Protein AF-A0A842W454-F1 (afdb_monomer_lite)

pLDDT: mean 75.98, std 16.78, range [35.19, 95.88]

Structure (mmCIF, N/CA/C/O backbone):
data_AF-A0A842W454-F1
#
_entry.id   AF-A0A842W454-F1
#
loop_
_atom_site.group_PDB
_atom_site.id
_atom_site.type_symbol
_atom_site.label_atom_id
_atom_site.label_alt_id
_atom_site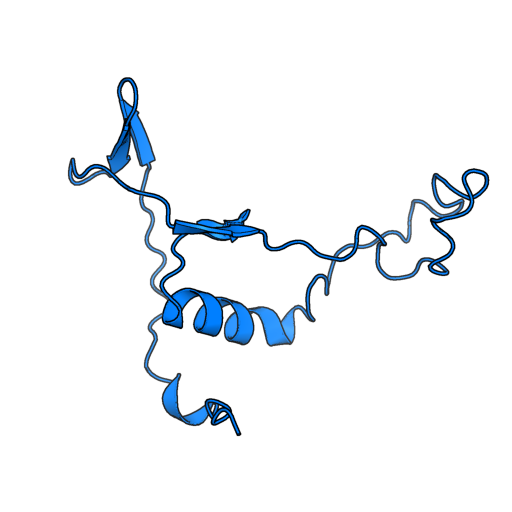.label_comp_id
_atom_site.label_asym_id
_atom_site.label_entity_id
_atom_site.label_seq_id
_atom_site.pdbx_PDB_ins_code
_atom_site.Cartn_x
_atom_site.Cartn_y
_atom_site.Cartn_z
_atom_site.occupancy
_atom_site.B_iso_or_equiv
_atom_site.auth_seq_id
_atom_site.auth_comp_id
_atom_site.auth_asym_id
_atom_site.auth_atom_id
_atom_site.pdbx_PDB_model_num
ATOM 1 N N . MET A 1 1 ? -4.086 -27.911 -9.748 1.00 35.19 1 MET A N 1
ATOM 2 C CA . MET A 1 1 ? -4.251 -26.776 -10.690 1.00 35.19 1 MET A CA 1
ATOM 3 C C . MET A 1 1 ? -5.150 -25.718 -10.059 1.00 35.19 1 MET A C 1
ATOM 5 O O . MET A 1 1 ? -6.330 -25.981 -9.874 1.00 35.19 1 MET A O 1
ATOM 9 N N . LYS A 1 2 ? -4.613 -24.552 -9.669 1.00 40.19 2 LYS A N 1
ATOM 10 C CA . LYS A 1 2 ? -5.432 -23.430 -9.172 1.00 40.19 2 LYS A CA 1
ATOM 11 C C . LYS A 1 2 ? -6.237 -22.866 -10.351 1.00 40.19 2 LYS A C 1
ATOM 13 O O . LYS A 1 2 ? -5.639 -22.478 -11.351 1.00 40.19 2 LYS A O 1
ATOM 18 N N . LYS A 1 3 ? -7.574 -22.872 -10.264 1.00 42.25 3 LYS A N 1
ATOM 19 C CA . LYS A 1 3 ? -8.456 -22.256 -11.271 1.00 42.25 3 LYS A CA 1
ATOM 20 C C . LYS A 1 3 ? -8.067 -20.779 -11.419 1.00 42.25 3 LYS A C 1
ATOM 22 O O . LYS A 1 3 ? -8.180 -20.015 -10.466 1.00 42.25 3 LYS A O 1
ATOM 27 N N . ARG A 1 4 ? -7.590 -20.394 -12.605 1.00 48.38 4 ARG A N 1
ATOM 28 C CA . ARG A 1 4 ? -7.404 -18.995 -13.010 1.00 48.38 4 ARG A CA 1
ATOM 29 C C . ARG A 1 4 ? -8.788 -18.342 -12.984 1.00 48.38 4 ARG A C 1
ATOM 31 O O . ARG A 1 4 ? -9.672 -18.809 -13.700 1.00 48.38 4 ARG A O 1
ATOM 38 N N . LEU A 1 5 ? -9.005 -17.336 -12.131 1.00 49.34 5 LEU A N 1
ATOM 39 C CA . LEU A 1 5 ? -10.221 -16.522 -12.213 1.00 49.34 5 LEU A CA 1
ATOM 40 C C . LEU A 1 5 ? -10.265 -15.920 -13.624 1.00 49.34 5 LEU A C 1
ATOM 42 O O . LEU A 1 5 ? -9.329 -15.227 -14.020 1.00 49.34 5 LEU A O 1
ATOM 46 N N . LYS A 1 6 ? -11.308 -16.240 -14.394 1.00 48.94 6 LYS A N 1
ATOM 47 C CA . LYS A 1 6 ? -11.577 -15.588 -15.679 1.00 48.94 6 LYS A CA 1
ATOM 48 C C . LYS A 1 6 ? -12.204 -14.214 -15.421 1.00 48.94 6 LYS A C 1
ATOM 50 O O . LYS A 1 6 ? -13.018 -14.075 -14.505 1.00 48.94 6 LYS A O 1
ATOM 55 N N . MET A 1 7 ? -11.795 -13.227 -16.221 1.00 51.66 7 MET A N 1
ATOM 56 C CA . MET A 1 7 ? -12.200 -11.810 -16.154 1.00 51.66 7 MET A CA 1
ATOM 57 C C . MET A 1 7 ? -13.724 -11.612 -16.204 1.00 51.66 7 MET A C 1
ATOM 59 O O . MET A 1 7 ? -14.251 -10.643 -15.664 1.00 51.66 7 MET A O 1
ATOM 63 N N . ASP A 1 8 ? -14.431 -12.577 -16.786 1.00 53.25 8 ASP A N 1
ATOM 64 C CA . ASP A 1 8 ? -15.874 -12.599 -17.018 1.00 53.25 8 ASP A CA 1
ATOM 65 C C . ASP A 1 8 ? -16.687 -12.361 -15.724 1.00 53.25 8 ASP A C 1
ATOM 67 O O . ASP A 1 8 ? -17.740 -11.728 -15.763 1.00 53.25 8 ASP A O 1
ATOM 71 N N . ASN A 1 9 ? -16.150 -12.735 -14.554 1.00 53.28 9 ASN A N 1
ATOM 72 C CA . ASN A 1 9 ? -16.824 -12.603 -13.254 1.00 53.28 9 ASN A CA 1
ATOM 73 C C . ASN A 1 9 ? -16.566 -11.278 -12.501 1.00 53.28 9 ASN A C 1
ATOM 75 O O . ASN A 1 9 ? -17.070 -11.110 -11.391 1.00 53.28 9 ASN A O 1
ATOM 79 N N . LEU A 1 10 ? -15.781 -10.341 -13.048 1.00 54.28 10 LEU A N 1
ATOM 80 C CA . LEU A 1 10 ? -15.386 -9.106 -12.342 1.00 54.28 10 LEU A CA 1
ATOM 81 C C . LEU A 1 10 ? -16.170 -7.851 -12.760 1.00 54.28 10 LEU A C 1
ATOM 83 O O . LEU A 1 10 ? -16.021 -6.802 -12.134 1.00 54.28 10 LEU A O 1
ATOM 87 N N . HIS A 1 11 ? -17.081 -7.979 -13.729 1.00 50.16 11 HIS A N 1
ATOM 88 C CA . HIS A 1 11 ? -17.922 -6.903 -14.278 1.00 50.16 11 HIS A CA 1
ATOM 89 C C . HIS A 1 11 ? -18.886 -6.239 -13.266 1.00 50.16 11 HIS A C 1
ATOM 91 O O . HIS A 1 11 ? -19.560 -5.270 -13.604 1.00 50.16 11 HIS A O 1
ATOM 97 N N . GLY A 1 12 ? -18.961 -6.732 -12.023 1.00 52.25 12 GLY A N 1
ATOM 98 C CA . GLY A 1 12 ? -19.856 -6.220 -10.977 1.00 52.25 12 GLY A CA 1
ATOM 99 C C . GLY A 1 12 ? -19.194 -5.386 -9.874 1.00 52.25 12 GLY A C 1
ATOM 100 O O . GLY A 1 12 ? -19.905 -4.832 -9.031 1.00 52.25 12 GLY A O 1
ATOM 101 N N . ILE A 1 13 ? -17.859 -5.280 -9.825 1.00 55.72 13 ILE A N 1
ATOM 102 C CA . ILE A 1 13 ? -17.193 -4.521 -8.755 1.00 55.72 13 ILE A CA 1
ATOM 103 C C . ILE A 1 13 ? -17.264 -3.032 -9.090 1.00 55.72 13 ILE A C 1
ATOM 105 O O . ILE A 1 13 ? -16.416 -2.490 -9.796 1.00 55.72 13 ILE A O 1
ATOM 109 N N . LYS A 1 14 ? -18.283 -2.347 -8.562 1.00 51.78 14 LYS A N 1
ATOM 110 C CA . LYS A 1 14 ? -18.378 -0.885 -8.649 1.00 51.78 14 LYS A CA 1
ATOM 111 C C . LYS A 1 14 ? -17.103 -0.263 -8.060 1.00 51.78 14 LYS A C 1
ATOM 113 O O . LYS A 1 14 ? -16.831 -0.433 -6.869 1.00 51.78 14 LYS A O 1
ATOM 118 N N . LYS A 1 15 ? -16.344 0.482 -8.877 1.00 52.66 15 LYS A N 1
ATOM 119 C CA . LYS A 1 15 ? -15.295 1.405 -8.411 1.00 52.66 15 LYS A CA 1
ATOM 120 C C . LYS A 1 15 ? -15.977 2.521 -7.621 1.00 52.66 15 LYS A C 1
ATOM 122 O O . LYS A 1 15 ? -16.316 3.561 -8.169 1.00 52.66 15 LYS A O 1
ATOM 127 N N . GLN A 1 16 ? -16.251 2.282 -6.344 1.00 49.28 16 GLN A N 1
ATOM 128 C CA . GLN A 1 16 ? -16.680 3.347 -5.450 1.00 49.28 16 GLN A CA 1
ATOM 129 C C . GLN A 1 16 ? -15.431 3.999 -4.856 1.00 49.28 16 GLN A C 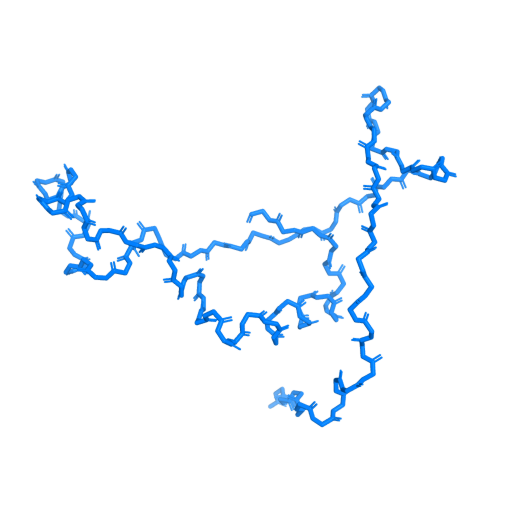1
ATOM 131 O O . GLN A 1 16 ? -14.629 3.289 -4.238 1.00 49.28 16 GLN A O 1
ATOM 136 N N . PRO A 1 17 ? -15.236 5.317 -5.027 1.00 48.66 17 PRO A N 1
ATOM 137 C CA . PRO A 1 17 ? -14.249 6.038 -4.249 1.00 48.66 17 PRO A CA 1
ATOM 138 C C . PRO A 1 17 ? -14.770 6.090 -2.814 1.00 48.66 17 PRO A C 1
ATOM 140 O O . PRO A 1 17 ? -15.595 6.930 -2.465 1.00 48.66 17 PRO A O 1
ATOM 143 N N . VAL A 1 18 ? -14.330 5.153 -1.977 1.00 56.81 18 VAL A N 1
ATOM 144 C CA . VAL A 1 18 ? -14.600 5.247 -0.545 1.00 56.81 18 VAL A CA 1
ATOM 145 C C . VAL A 1 18 ? -13.628 6.288 -0.008 1.00 56.81 18 VAL A C 1
ATOM 147 O O . VAL A 1 18 ? -12.459 6.003 0.246 1.00 56.81 18 VAL A O 1
ATOM 150 N N . LYS A 1 19 ? -14.086 7.538 0.066 1.00 54.22 19 LYS A N 1
ATOM 151 C CA . LYS A 1 19 ? -13.364 8.599 0.759 1.00 54.22 19 LYS A CA 1
ATOM 152 C C . LYS A 1 19 ? -13.544 8.351 2.253 1.00 54.22 19 LYS A C 1
ATOM 154 O O . LYS A 1 19 ? -14.470 8.872 2.854 1.00 54.22 19 LYS A O 1
ATOM 159 N N . THR A 1 20 ? -12.704 7.499 2.824 1.00 66.50 20 THR A N 1
ATOM 160 C CA . THR A 1 20 ? -12.718 7.228 4.261 1.00 66.50 20 THR A CA 1
ATOM 161 C C . THR A 1 20 ? -11.607 8.040 4.902 1.00 66.50 20 THR A C 1
ATOM 163 O O . THR A 1 20 ? -10.435 7.709 4.714 1.00 66.50 20 THR A O 1
ATOM 166 N N . SER A 1 21 ? -11.927 9.109 5.638 1.00 85.06 21 SER A N 1
ATOM 167 C CA . SER A 1 21 ? -10.908 9.683 6.517 1.00 85.06 21 SER A CA 1
ATOM 168 C C . SER A 1 21 ? -10.631 8.716 7.669 1.00 85.06 21 SER A C 1
ATOM 170 O O . SER A 1 21 ? -11.535 8.109 8.247 1.00 85.06 21 SER A O 1
ATOM 172 N N . ILE A 1 22 ? -9.345 8.522 7.948 1.00 90.75 22 ILE A N 1
ATOM 173 C CA . ILE A 1 22 ? -8.856 7.707 9.055 1.00 90.75 22 ILE A CA 1
ATOM 174 C C . ILE A 1 22 ? -8.151 8.665 10.002 1.00 90.75 22 ILE A C 1
ATOM 176 O O . ILE A 1 22 ? -7.265 9.413 9.589 1.00 90.75 22 ILE A O 1
ATOM 180 N N . LYS A 1 23 ? -8.553 8.649 11.268 1.00 94.06 23 LYS A N 1
ATOM 181 C CA . LYS A 1 23 ? -7.908 9.399 12.346 1.00 94.06 23 LYS A CA 1
ATOM 182 C C . LYS A 1 23 ? -7.130 8.439 13.234 1.00 94.06 23 LYS A C 1
ATOM 184 O O . LYS A 1 23 ? -7.466 7.260 13.323 1.00 94.06 23 LYS A O 1
ATOM 189 N N . ILE A 1 24 ? -6.104 8.954 13.897 1.00 95.12 24 ILE A N 1
ATOM 190 C CA . ILE A 1 24 ? -5.404 8.234 14.959 1.00 95.12 24 ILE A CA 1
ATOM 191 C C . ILE A 1 24 ? -5.995 8.725 16.277 1.00 95.12 24 ILE A C 1
ATOM 193 O O . ILE A 1 24 ? -5.979 9.925 16.543 1.00 95.12 24 ILE A O 1
ATOM 197 N N . ASN A 1 25 ? -6.549 7.808 17.062 1.00 94.00 25 ASN A N 1
ATOM 198 C CA . ASN A 1 25 ? -6.994 8.069 18.422 1.00 94.00 25 ASN A CA 1
ATOM 199 C C . ASN A 1 25 ? -6.205 7.158 19.359 1.00 94.00 25 ASN A C 1
ATOM 201 O O . ASN A 1 25 ? -6.366 5.939 19.302 1.00 94.00 25 ASN A O 1
ATOM 205 N N . GLU A 1 26 ? -5.329 7.749 20.169 1.00 93.94 26 GLU A N 1
ATOM 206 C CA . GLU A 1 26 ? -4.377 7.029 21.018 1.00 93.94 26 GLU A CA 1
ATOM 207 C C . GLU A 1 26 ? -3.606 5.956 20.226 1.00 93.94 26 GLU A C 1
ATOM 209 O O . GLU A 1 26 ? -2.764 6.281 19.391 1.00 93.94 26 GLU A O 1
ATOM 214 N N . ASN A 1 27 ? -3.919 4.679 20.463 1.00 94.50 27 ASN A N 1
ATOM 215 C CA . ASN A 1 27 ? -3.276 3.527 19.841 1.00 94.50 27 ASN A CA 1
ATOM 216 C C . ASN A 1 27 ? -4.167 2.836 18.788 1.00 94.50 27 ASN A C 1
ATOM 218 O O . ASN A 1 27 ? -4.006 1.648 18.504 1.00 94.50 27 ASN A O 1
ATOM 222 N N . GLN A 1 28 ? -5.159 3.548 18.250 1.00 95.88 28 GLN A N 1
ATOM 223 C CA . GLN A 1 28 ? -6.148 3.014 17.317 1.00 95.88 28 GLN A CA 1
ATOM 224 C C . GLN A 1 28 ? -6.286 3.876 16.062 1.00 95.88 28 GLN A C 1
ATOM 226 O O . GLN A 1 28 ? -6.249 5.105 16.114 1.00 95.88 28 GLN A O 1
ATOM 231 N N . PHE A 1 29 ? -6.531 3.218 14.929 1.00 94.44 29 PHE A N 1
ATOM 232 C CA . PHE A 1 29 ? -7.015 3.871 13.715 1.00 94.44 29 PHE A CA 1
ATOM 233 C C . PHE A 1 29 ? -8.539 3.864 13.729 1.00 94.44 29 PHE A C 1
ATOM 235 O O . PHE A 1 29 ? -9.136 2.799 13.853 1.00 94.44 29 PHE A O 1
ATOM 242 N N . VAL A 1 30 ? -9.170 5.026 13.598 1.00 94.50 30 VAL A N 1
ATOM 243 C CA . VAL A 1 30 ? -10.625 5.187 13.713 1.00 94.50 30 VAL A CA 1
ATOM 244 C C . VAL A 1 30 ? -11.169 5.826 12.439 1.00 94.50 30 VAL A C 1
ATOM 246 O O . VAL A 1 30 ? -10.665 6.859 11.993 1.00 94.50 30 VAL A O 1
ATOM 249 N N . GLY A 1 31 ? -12.175 5.194 11.834 1.00 89.94 31 GLY A N 1
ATOM 250 C CA . GLY A 1 31 ? -12.888 5.730 10.675 1.00 89.94 31 GLY A CA 1
ATOM 251 C C . GLY A 1 31 ? -13.934 6.783 11.054 1.00 89.94 31 GLY A C 1
ATOM 252 O O . GLY A 1 31 ? -14.268 6.966 12.222 1.00 89.94 31 GLY A O 1
ATOM 253 N N . GLU A 1 32 ? -14.509 7.457 10.057 1.00 88.25 32 GLU A N 1
ATOM 254 C CA . GLU A 1 32 ? -15.549 8.488 10.261 1.00 88.25 32 GLU A CA 1
ATOM 255 C C . GLU A 1 32 ? -16.796 7.986 10.991 1.00 88.25 32 GLU A C 1
ATOM 257 O O . GLU A 1 32 ? -17.434 8.736 11.723 1.00 88.25 32 GLU A O 1
ATOM 262 N N . ASN A 1 33 ? -17.126 6.708 10.827 1.00 87.38 33 ASN A N 1
ATOM 263 C CA . ASN A 1 33 ? 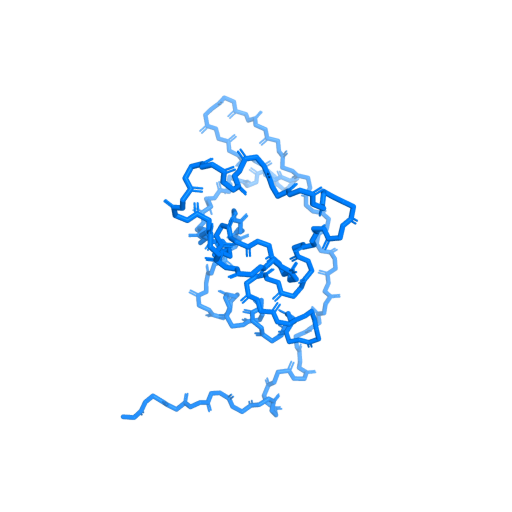-18.247 6.063 11.503 1.00 87.38 33 ASN A CA 1
ATOM 264 C C . ASN A 1 33 ? -17.961 5.717 12.978 1.00 87.38 33 ASN A C 1
ATOM 266 O O . ASN A 1 33 ? -18.791 5.076 13.617 1.00 87.38 33 ASN A O 1
ATOM 270 N N . GLY A 1 34 ? -16.787 6.080 13.505 1.00 88.19 34 GLY A N 1
ATOM 271 C CA . GLY A 1 34 ? -16.358 5.754 14.865 1.00 88.19 34 GLY A CA 1
ATOM 272 C C . GLY A 1 34 ? -15.860 4.318 15.041 1.00 88.19 34 GLY A C 1
ATOM 273 O O . GLY A 1 34 ? -15.481 3.942 16.146 1.00 88.19 34 GLY A O 1
ATOM 274 N N . CYS A 1 35 ? -15.827 3.502 13.981 1.00 90.62 35 CYS A N 1
ATOM 275 C CA . CYS A 1 35 ? -15.300 2.143 14.066 1.00 90.62 35 CYS A CA 1
ATOM 276 C C . CYS A 1 35 ? -13.768 2.134 14.032 1.00 90.62 35 CYS A C 1
ATOM 278 O O . CYS A 1 35 ? -13.147 2.800 13.199 1.00 90.62 35 CYS A O 1
ATOM 280 N N . THR A 1 36 ? -13.165 1.294 14.872 1.00 93.62 36 THR A N 1
ATOM 281 C CA . THR A 1 36 ? -11.730 0.997 14.823 1.00 93.62 36 THR A CA 1
ATOM 282 C C . THR A 1 36 ? -11.400 0.140 13.601 1.00 93.62 36 THR A C 1
ATOM 284 O O . THR A 1 36 ? -12.061 -0.864 13.325 1.00 93.62 36 THR A O 1
ATOM 287 N N . TYR A 1 37 ? -10.358 0.513 12.864 1.00 91.75 37 TYR A N 1
ATOM 288 C CA . TYR A 1 37 ? -9.875 -0.207 11.692 1.00 91.75 37 TYR A CA 1
ATOM 289 C C . TYR A 1 37 ? -8.661 -1.063 12.023 1.00 91.75 37 TYR A C 1
ATOM 291 O O . TYR A 1 37 ? -7.691 -0.613 12.627 1.00 91.75 37 TYR A O 1
ATOM 299 N N . ILE A 1 38 ? -8.714 -2.308 11.551 1.00 91.62 38 ILE A N 1
ATOM 300 C CA . ILE A 1 38 ? -7.590 -3.238 11.569 1.00 91.62 38 ILE A CA 1
ATOM 301 C C . ILE A 1 38 ? -7.108 -3.407 10.134 1.00 91.62 38 ILE A C 1
ATOM 303 O O . ILE A 1 38 ? -7.850 -3.843 9.243 1.00 91.62 38 ILE A O 1
ATOM 307 N N . PHE A 1 39 ? -5.847 -3.060 9.909 1.00 91.69 39 PHE A N 1
ATOM 308 C CA . PHE A 1 39 ? -5.222 -3.179 8.605 1.00 91.69 39 PHE A CA 1
ATOM 309 C C . PHE A 1 39 ? -4.727 -4.604 8.361 1.00 91.69 39 PHE A C 1
ATOM 311 O O . PHE A 1 39 ? -3.978 -5.177 9.148 1.00 91.69 39 PHE A O 1
ATOM 318 N N . ARG A 1 40 ? -5.152 -5.169 7.234 1.00 92.88 40 ARG A N 1
ATOM 319 C CA . ARG A 1 40 ? -4.708 -6.448 6.682 1.00 92.88 40 ARG A CA 1
ATOM 320 C C . ARG A 1 40 ? -4.068 -6.137 5.344 1.00 92.88 40 ARG A C 1
ATOM 322 O O . ARG A 1 40 ? -4.751 -5.997 4.330 1.00 92.88 40 ARG A O 1
ATOM 329 N N . GLY A 1 41 ? -2.760 -5.925 5.398 1.00 92.31 41 GLY A N 1
ATOM 330 C CA . GLY A 1 41 ? -1.990 -5.377 4.294 1.00 92.31 41 GLY A CA 1
ATOM 331 C C . GLY A 1 41 ? -1.093 -6.371 3.596 1.00 92.31 41 GLY A C 1
ATOM 332 O O . GLY A 1 41 ? -0.678 -7.372 4.177 1.00 92.31 41 GLY A O 1
ATOM 333 N N . VAL A 1 42 ? -0.747 -6.030 2.360 1.00 93.31 42 VAL A N 1
ATOM 334 C CA . VAL A 1 42 ? 0.367 -6.635 1.633 1.00 93.31 42 VAL A CA 1
ATOM 335 C C . VAL A 1 42 ? 1.275 -5.527 1.106 1.00 93.31 42 VAL A C 1
ATOM 337 O O . VAL A 1 42 ? 0.799 -4.458 0.725 1.00 93.31 42 VAL A O 1
ATOM 340 N N . ASN A 1 43 ? 2.586 -5.772 1.093 1.00 91.12 43 ASN A N 1
ATOM 341 C CA . ASN A 1 43 ? 3.512 -4.865 0.422 1.00 91.12 43 ASN A CA 1
ATOM 342 C C . ASN A 1 43 ? 3.372 -5.050 -1.092 1.00 91.12 43 ASN A C 1
ATOM 344 O O . ASN A 1 43 ? 3.525 -6.163 -1.602 1.00 91.12 43 ASN A O 1
ATOM 348 N N . LEU A 1 44 ? 3.126 -3.963 -1.808 1.00 88.31 44 LEU A N 1
ATOM 349 C CA . LEU A 1 44 ? 3.153 -3.903 -3.258 1.00 88.31 44 LEU A CA 1
ATOM 350 C C . LEU A 1 44 ? 4.567 -3.523 -3.714 1.00 88.31 44 LEU A C 1
ATOM 352 O O . LEU A 1 44 ? 4.807 -2.470 -4.300 1.00 88.31 44 LEU A O 1
ATOM 356 N N . ALA A 1 45 ? 5.534 -4.387 -3.413 1.00 77.56 45 ALA A N 1
ATOM 357 C CA . ALA A 1 45 ? 6.920 -4.139 -3.778 1.00 77.56 45 ALA A CA 1
ATOM 358 C C . ALA A 1 45 ? 7.180 -4.543 -5.237 1.00 77.56 45 ALA A C 1
ATOM 360 O O . ALA A 1 45 ? 7.017 -5.703 -5.619 1.00 77.56 45 ALA A O 1
ATOM 361 N N . GLY A 1 46 ? 7.628 -3.586 -6.050 1.00 66.44 46 GLY A N 1
ATOM 362 C CA . GLY A 1 46 ? 8.375 -3.883 -7.271 1.00 66.44 46 GLY A CA 1
ATOM 363 C C . GLY A 1 46 ? 9.781 -4.379 -6.946 1.00 66.44 46 GLY A C 1
ATOM 364 O O . GLY A 1 46 ? 10.278 -4.219 -5.833 1.00 66.44 46 GLY A O 1
ATOM 365 N N . ILE A 1 47 ? 10.458 -4.948 -7.941 1.00 65.69 47 ILE A N 1
ATOM 366 C CA . ILE A 1 47 ? 11.916 -5.055 -7.878 1.00 65.69 47 ILE A CA 1
ATOM 367 C C . ILE A 1 47 ? 12.492 -3.642 -7.688 1.00 65.69 47 ILE A C 1
ATOM 369 O O . ILE A 1 47 ? 12.028 -2.703 -8.337 1.00 65.69 47 ILE A O 1
ATOM 373 N N . SER A 1 48 ? 13.512 -3.471 -6.844 1.00 65.31 48 SER A N 1
ATOM 374 C CA . SER A 1 48 ? 14.166 -2.168 -6.594 1.00 65.31 48 SER A CA 1
ATOM 375 C C . SER A 1 48 ? 14.918 -1.602 -7.812 1.00 65.31 48 SER A C 1
ATOM 377 O O . SER A 1 48 ? 15.740 -0.700 -7.674 1.00 65.31 48 SER A O 1
ATOM 379 N N . ILE A 1 49 ? 14.677 -2.156 -9.002 1.00 69.31 49 ILE A N 1
ATOM 380 C CA . ILE A 1 49 ? 15.342 -1.822 -10.253 1.00 69.31 49 ILE A CA 1
ATOM 381 C C . ILE A 1 49 ? 14.334 -1.101 -11.160 1.00 69.31 49 ILE A C 1
ATOM 383 O O . ILE A 1 49 ? 13.359 -1.723 -11.610 1.00 69.31 49 ILE A O 1
ATOM 387 N N . PRO A 1 50 ? 14.550 0.194 -11.444 1.00 69.75 50 PRO A N 1
ATOM 388 C CA . PRO A 1 50 ? 13.663 0.956 -12.307 1.00 69.75 50 PRO A CA 1
ATOM 389 C C . PRO A 1 50 ? 13.679 0.427 -13.743 1.00 69.75 50 PRO A C 1
ATOM 391 O O . PRO A 1 50 ? 14.652 -0.170 -14.215 1.00 69.75 50 PRO A O 1
ATOM 394 N N . PHE A 1 51 ? 12.573 0.659 -14.438 1.00 66.88 51 PHE A N 1
ATOM 395 C CA . PHE A 1 51 ? 12.419 0.375 -15.856 1.00 66.88 51 PHE A CA 1
ATOM 396 C C . PHE A 1 51 ? 13.425 1.200 -16.679 1.00 66.88 51 PHE A C 1
ATOM 398 O O . PHE A 1 51 ? 13.710 2.345 -16.333 1.00 66.88 51 PHE A O 1
ATOM 405 N N . GLY A 1 52 ? 13.978 0.616 -17.747 1.00 62.12 52 GLY A N 1
ATOM 406 C CA . GLY A 1 52 ? 14.915 1.302 -18.652 1.00 62.12 52 GLY A CA 1
ATOM 407 C C . GLY A 1 52 ? 16.383 1.330 -18.204 1.00 62.12 52 GLY A C 1
ATOM 408 O O . GLY A 1 52 ? 17.228 1.821 -18.944 1.00 62.12 52 GLY A O 1
ATOM 409 N N . THR A 1 53 ? 16.723 0.772 -17.037 1.00 63.16 53 THR A N 1
ATOM 410 C CA . THR A 1 53 ? 18.128 0.573 -16.641 1.00 63.16 53 THR A CA 1
ATOM 411 C C . THR A 1 53 ? 18.624 -0.802 -17.086 1.00 63.16 53 THR A C 1
ATOM 413 O O . THR A 1 53 ? 17.854 -1.760 -17.101 1.00 63.16 53 THR A O 1
ATOM 416 N N . ASN A 1 54 ? 19.919 -0.943 -17.397 1.00 62.25 54 ASN A N 1
ATOM 417 C CA . ASN A 1 54 ? 20.532 -2.214 -17.830 1.00 62.25 54 ASN A CA 1
ATOM 418 C C . ASN A 1 54 ? 20.521 -3.332 -16.753 1.00 62.25 54 ASN A C 1
ATOM 420 O O . ASN A 1 54 ? 21.263 -4.300 -16.863 1.00 62.25 54 ASN A O 1
ATOM 424 N N . ASN A 1 55 ? 19.706 -3.228 -15.696 1.00 57.50 55 ASN A N 1
ATOM 425 C CA . ASN A 1 55 ? 19.558 -4.180 -14.587 1.00 57.50 55 ASN A CA 1
ATOM 426 C C . ASN A 1 55 ? 20.858 -4.517 -13.813 1.00 57.50 55 ASN A C 1
ATOM 428 O O . ASN A 1 55 ? 20.845 -5.362 -12.919 1.00 57.50 55 ASN A O 1
ATOM 432 N N . ILE A 1 56 ? 21.977 -3.830 -14.082 1.00 62.38 56 ILE A N 1
ATOM 433 C CA . ILE A 1 56 ? 23.274 -4.024 -13.407 1.00 62.38 56 ILE A CA 1
ATOM 434 C C . ILE A 1 56 ? 23.360 -3.164 -12.134 1.00 62.38 56 ILE A C 1
ATOM 436 O O . ILE A 1 56 ? 24.296 -2.390 -11.941 1.00 62.38 56 ILE A O 1
ATOM 440 N N . THR A 1 57 ? 22.365 -3.269 -11.255 1.00 63.56 57 THR A N 1
ATOM 441 C CA . THR A 1 57 ? 22.339 -2.529 -9.977 1.00 63.56 57 THR A CA 1
ATOM 442 C C . THR A 1 57 ? 23.186 -3.189 -8.885 1.00 63.56 57 THR A C 1
ATOM 444 O O . THR A 1 57 ? 23.486 -2.560 -7.875 1.00 63.56 57 THR A O 1
ATOM 447 N N . HIS A 1 58 ? 23.618 -4.440 -9.085 1.00 68.75 58 HIS A N 1
ATOM 448 C CA . HIS A 1 58 ? 24.477 -5.175 -8.149 1.00 68.75 58 HIS A CA 1
ATOM 449 C C . HIS A 1 58 ? 25.939 -4.683 -8.143 1.00 68.75 58 HIS A C 1
ATOM 451 O O . HIS A 1 58 ? 26.693 -5.001 -7.224 1.00 68.75 58 HIS A O 1
ATOM 457 N N . ILE A 1 59 ? 26.349 -3.886 -9.139 1.00 67.94 59 ILE A N 1
ATOM 458 C CA . ILE A 1 59 ? 27.676 -3.263 -9.197 1.00 67.94 59 ILE A CA 1
ATOM 459 C C . ILE A 1 59 ? 27.583 -1.857 -8.600 1.00 67.94 59 ILE A C 1
ATOM 461 O O . ILE A 1 59 ? 27.044 -0.949 -9.230 1.00 67.94 59 ILE A O 1
ATOM 465 N N . LYS A 1 60 ? 28.170 -1.652 -7.411 1.00 65.06 60 LYS A N 1
ATOM 466 C CA . LYS A 1 60 ? 28.167 -0.356 -6.695 1.00 65.06 60 LYS A CA 1
ATOM 467 C C . LYS A 1 60 ? 28.598 0.837 -7.556 1.00 65.06 60 LYS A C 1
ATOM 469 O O . LYS A 1 60 ? 28.059 1.921 -7.391 1.00 65.06 60 LYS A O 1
ATOM 474 N N . LYS A 1 61 ? 29.548 0.643 -8.477 1.00 69.56 61 LYS A N 1
ATOM 475 C CA . LYS A 1 61 ? 30.069 1.700 -9.364 1.00 69.56 61 LYS A CA 1
ATOM 476 C C . LYS A 1 61 ? 29.019 2.247 -10.346 1.00 69.56 61 LYS A C 1
ATOM 478 O O . LYS A 1 61 ? 29.179 3.355 -10.840 1.00 69.56 61 LYS A O 1
ATOM 483 N N . ASN A 1 62 ? 27.953 1.489 -10.598 1.00 63.91 62 ASN A N 1
ATOM 484 C CA . ASN A 1 62 ? 26.884 1.849 -11.528 1.00 63.91 62 ASN A CA 1
ATOM 485 C C . ASN A 1 62 ? 25.675 2.480 -10.813 1.00 63.91 62 ASN A C 1
ATOM 487 O O . ASN A 1 62 ? 24.618 2.637 -11.426 1.00 63.91 62 ASN A O 1
ATOM 491 N N . TRP A 1 63 ? 25.811 2.802 -9.518 1.00 67.50 63 TRP A N 1
ATOM 492 C CA . TRP A 1 63 ? 24.792 3.495 -8.739 1.00 67.50 63 TRP A CA 1
ATOM 493 C C . TRP A 1 63 ? 25.308 4.850 -8.227 1.00 67.50 63 TRP A C 1
ATOM 495 O O . TRP A 1 63 ? 26.345 4.883 -7.558 1.00 67.50 63 TRP A O 1
ATOM 505 N N . PRO A 1 64 ? 24.571 5.952 -8.454 1.00 64.06 64 PRO A N 1
ATOM 506 C CA . PRO A 1 64 ? 23.318 6.038 -9.213 1.00 64.06 64 PRO A CA 1
ATOM 507 C C . PRO A 1 64 ? 23.517 5.792 -10.725 1.00 64.06 64 PRO A C 1
ATOM 509 O O . PRO A 1 64 ? 24.636 5.948 -11.217 1.00 64.06 64 PRO A O 1
ATOM 512 N N . PRO A 1 65 ? 22.460 5.413 -11.475 1.00 64.44 65 PRO A N 1
ATOM 513 C CA . PRO A 1 65 ? 22.535 5.294 -12.928 1.00 64.44 65 PRO A CA 1
ATOM 514 C C . PRO A 1 65 ? 23.074 6.587 -13.547 1.00 64.44 65 PRO A C 1
ATOM 516 O O . PRO A 1 65 ? 22.658 7.676 -13.155 1.00 64.44 65 PRO A O 1
ATOM 519 N N . SER A 1 66 ? 23.966 6.478 -14.533 1.00 68.12 66 SER A N 1
ATOM 520 C CA . SER A 1 66 ? 24.529 7.641 -15.238 1.00 68.12 66 SER A CA 1
ATOM 521 C C . SER A 1 66 ? 23.464 8.479 -15.955 1.00 68.12 66 SER A C 1
ATOM 523 O O . SER A 1 66 ? 23.672 9.666 -16.190 1.00 68.12 66 SER A O 1
ATOM 525 N N . ASP A 1 67 ? 22.317 7.874 -16.264 1.00 67.44 67 ASP A N 1
ATOM 526 C CA . ASP A 1 67 ? 21.158 8.525 -16.863 1.00 67.44 67 ASP A CA 1
ATOM 527 C C . ASP A 1 67 ? 19.973 8.563 -15.885 1.00 67.44 67 ASP A C 1
ATOM 529 O O . ASP A 1 67 ? 18.993 7.828 -16.002 1.00 67.44 67 ASP A O 1
ATOM 533 N N . LEU A 1 68 ? 20.079 9.438 -14.882 1.00 69.38 68 LEU A N 1
ATOM 534 C CA . LEU A 1 68 ? 19.012 9.698 -13.910 1.00 69.38 68 LEU A CA 1
ATOM 535 C C . LEU A 1 68 ? 17.722 10.243 -14.548 1.00 69.38 68 LEU A C 1
ATOM 537 O O . LEU A 1 68 ? 16.672 10.192 -13.913 1.00 69.38 68 LEU A O 1
ATOM 541 N N . LYS A 1 69 ? 17.783 10.776 -15.777 1.00 69.00 69 LYS A N 1
ATOM 542 C CA . LYS A 1 69 ? 16.629 11.393 -16.449 1.00 69.00 69 LYS A CA 1
ATOM 543 C C . LYS A 1 69 ? 15.654 10.358 -17.010 1.00 69.00 69 LYS A C 1
ATOM 545 O O . LYS A 1 69 ? 14.466 10.648 -17.096 1.00 69.00 69 LYS A O 1
ATOM 550 N N . ASN A 1 70 ? 16.140 9.163 -17.340 1.00 70.81 70 ASN A N 1
ATOM 551 C CA . ASN A 1 70 ? 15.346 8.092 -17.949 1.00 70.81 70 ASN A CA 1
ATOM 552 C C . ASN A 1 70 ? 14.930 6.989 -16.961 1.00 70.81 70 ASN A C 1
ATOM 554 O O . ASN A 1 70 ? 14.449 5.928 -17.357 1.00 70.81 70 ASN A O 1
ATOM 558 N N . VAL A 1 71 ? 15.093 7.232 -15.662 1.00 74.19 71 VAL A N 1
ATOM 559 C CA . VAL A 1 71 ? 14.683 6.306 -14.607 1.00 74.19 71 VAL A CA 1
ATOM 560 C C . VAL A 1 71 ? 13.165 6.398 -14.384 1.00 74.19 71 VAL A C 1
ATOM 562 O O . VAL A 1 71 ? 12.646 7.457 -14.038 1.00 74.19 71 VAL A O 1
ATOM 5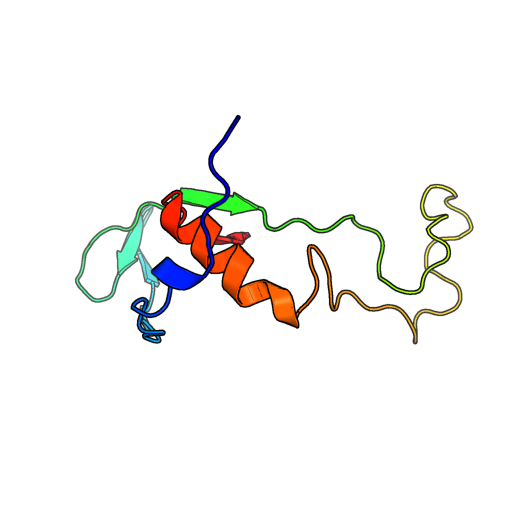65 N N . SER A 1 72 ? 12.446 5.280 -14.548 1.00 77.62 72 SER A N 1
ATOM 566 C CA . SER A 1 72 ? 10.992 5.202 -14.334 1.00 77.62 72 SER A CA 1
ATOM 567 C C . SER A 1 72 ? 10.587 3.991 -13.492 1.00 77.62 72 SER A C 1
ATOM 569 O O . SER A 1 72 ? 11.152 2.906 -13.621 1.00 77.62 72 SER A O 1
ATOM 571 N N . TRP A 1 73 ? 9.570 4.162 -12.647 1.00 80.12 73 TRP A N 1
ATOM 572 C CA . TRP A 1 73 ? 8.912 3.075 -11.903 1.00 80.12 73 TRP A CA 1
ATOM 573 C C . TRP A 1 73 ? 7.507 2.756 -12.422 1.00 80.12 73 TRP A C 1
ATOM 575 O O . TRP A 1 73 ? 6.837 1.878 -11.882 1.00 80.12 73 TRP A O 1
ATOM 585 N N . ILE A 1 74 ? 7.063 3.432 -13.486 1.00 85.44 74 ILE A N 1
ATOM 586 C CA . ILE A 1 74 ? 5.824 3.072 -14.180 1.00 85.44 74 ILE A CA 1
ATOM 587 C C . ILE A 1 74 ? 5.957 1.622 -14.675 1.00 85.44 74 ILE A C 1
ATOM 589 O O . ILE A 1 74 ? 7.043 1.192 -15.067 1.00 85.44 74 ILE A O 1
ATOM 593 N N . ASN A 1 75 ? 4.858 0.863 -14.641 1.00 84.06 75 ASN A N 1
ATOM 594 C CA . ASN A 1 75 ? 4.805 -0.567 -14.978 1.00 84.06 75 ASN A CA 1
ATOM 595 C C . ASN A 1 75 ? 5.550 -1.502 -13.999 1.00 84.06 75 ASN A C 1
ATOM 597 O O . ASN A 1 75 ? 5.866 -2.645 -14.339 1.00 84.06 75 ASN A O 1
ATOM 601 N N . ARG A 1 76 ? 5.833 -1.048 -12.772 1.00 84.69 76 ARG A N 1
ATOM 602 C CA . ARG A 1 76 ? 6.277 -1.897 -11.655 1.00 84.69 76 ARG A CA 1
ATOM 603 C C . ARG A 1 76 ? 5.245 -1.833 -10.517 1.00 84.69 76 ARG A C 1
ATOM 605 O O . ARG A 1 76 ? 4.734 -0.751 -10.248 1.00 84.69 76 ARG A O 1
ATOM 612 N N . PRO A 1 77 ? 4.970 -2.943 -9.803 1.00 87.12 77 PRO A N 1
ATOM 613 C CA . PRO A 1 77 ? 5.463 -4.310 -10.030 1.00 87.12 77 PRO A CA 1
ATOM 614 C C . PRO A 1 77 ? 4.882 -5.012 -11.272 1.00 87.12 77 PRO A C 1
ATOM 616 O O . PRO A 1 77 ? 5.427 -6.032 -11.682 1.00 87.12 77 PRO A O 1
ATOM 619 N N . PHE A 1 78 ? 3.819 -4.474 -11.866 1.00 88.12 78 PHE A N 1
ATOM 620 C CA . PHE A 1 78 ? 3.146 -4.984 -13.065 1.00 88.12 78 PHE A CA 1
ATOM 621 C C . PHE A 1 78 ? 2.796 -3.820 -14.010 1.00 88.12 78 PHE A C 1
ATOM 623 O O . PHE A 1 78 ? 2.809 -2.667 -13.559 1.00 88.12 78 PHE A O 1
ATOM 630 N N . PRO A 1 79 ? 2.494 -4.093 -15.293 1.00 89.31 79 PRO A N 1
ATOM 631 C CA . PRO A 1 79 ? 2.030 -3.088 -16.247 1.00 89.31 79 PRO A CA 1
ATOM 632 C C . PRO A 1 79 ? 0.843 -2.266 -15.727 1.00 89.31 79 PRO A C 1
ATOM 634 O O . PRO A 1 79 ? -0.027 -2.777 -15.020 1.00 89.31 79 PRO A O 1
ATOM 637 N N . LEU A 1 80 ? 0.823 -0.970 -16.045 1.00 89.56 80 LEU A N 1
ATOM 638 C CA . LEU A 1 80 ? -0.201 -0.044 -15.551 1.00 89.56 80 LEU A CA 1
ATOM 639 C C . LEU A 1 80 ? -1.611 -0.417 -16.041 1.00 89.56 80 LEU A C 1
ATOM 641 O O . LEU A 1 80 ? -2.577 -0.255 -15.301 1.00 89.56 80 LEU A O 1
ATOM 645 N N . ASP A 1 81 ? -1.721 -0.937 -17.260 1.00 92.38 81 ASP A N 1
ATOM 646 C CA . ASP A 1 81 ? -2.958 -1.437 -17.867 1.00 92.38 81 ASP A CA 1
ATOM 647 C C . ASP A 1 81 ? -3.486 -2.721 -17.203 1.00 92.38 81 ASP A C 1
ATOM 649 O O . ASP A 1 81 ? -4.690 -2.971 -17.218 1.00 92.38 81 ASP A O 1
ATOM 653 N N . GLU A 1 82 ? -2.623 -3.487 -16.532 1.00 91.19 82 GLU A N 1
ATOM 654 C CA . GLU A 1 82 ? -2.998 -4.669 -15.741 1.00 91.19 82 GLU A CA 1
ATOM 655 C C . GLU A 1 82 ? -3.307 -4.339 -14.264 1.00 91.19 82 GLU A C 1
ATOM 657 O O . GLU A 1 82 ? -3.776 -5.196 -13.504 1.00 91.19 82 GLU A O 1
ATOM 662 N N . ALA A 1 83 ? -3.065 -3.101 -13.819 1.00 91.50 83 ALA A N 1
ATOM 663 C CA . ALA A 1 83 ? -3.101 -2.739 -12.402 1.00 91.50 83 ALA A CA 1
ATOM 664 C C . ALA A 1 83 ? -4.461 -2.988 -11.732 1.00 91.50 83 ALA A C 1
ATOM 666 O O . ALA A 1 83 ? -4.523 -3.516 -10.616 1.00 91.50 83 ALA A O 1
ATOM 667 N N . ASP A 1 84 ? -5.553 -2.662 -12.425 1.00 90.88 84 ASP A N 1
ATOM 668 C CA . ASP A 1 84 ? -6.912 -2.882 -11.928 1.00 90.88 84 ASP A CA 1
ATOM 669 C C . ASP A 1 84 ? -7.170 -4.368 -11.623 1.00 90.88 84 ASP A C 1
ATOM 671 O O . ASP A 1 84 ? -7.716 -4.702 -10.568 1.00 90.88 84 ASP A O 1
ATOM 675 N N . GLU A 1 85 ? -6.727 -5.274 -12.500 1.00 91.06 85 GLU A N 1
ATOM 676 C CA . GLU A 1 85 ? -6.888 -6.717 -12.306 1.00 91.06 85 GLU A CA 1
ATOM 677 C C . GLU A 1 85 ? -6.143 -7.193 -11.053 1.00 91.06 85 GLU A C 1
ATOM 679 O O . GLU A 1 85 ? -6.686 -7.945 -10.232 1.00 91.06 85 GLU A O 1
ATOM 684 N N . HIS A 1 86 ? -4.902 -6.742 -10.873 1.00 92.00 86 HIS A N 1
ATOM 685 C CA . HIS A 1 86 ? -4.097 -7.105 -9.713 1.00 92.00 86 HIS A CA 1
ATOM 686 C C . HIS A 1 86 ? -4.698 -6.585 -8.403 1.00 92.00 86 HIS A C 1
ATOM 688 O O . HIS A 1 86 ? -4.799 -7.349 -7.438 1.00 92.00 86 HIS A O 1
ATOM 694 N N . PHE A 1 87 ? -5.168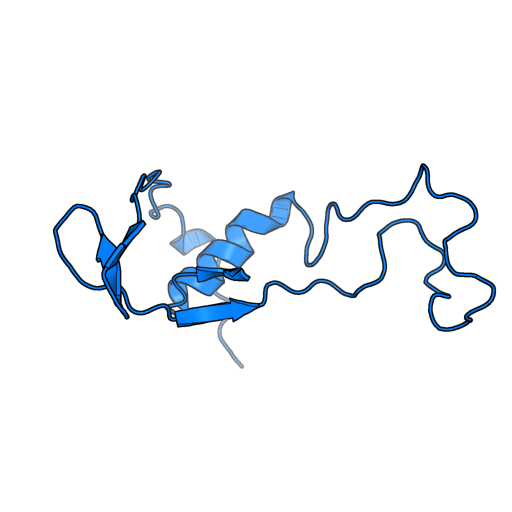 -5.336 -8.361 1.00 91.19 87 PHE A N 1
ATOM 695 C CA . PHE A 1 87 ? -5.805 -4.778 -7.164 1.00 91.19 87 PHE A CA 1
ATOM 696 C C . PHE A 1 87 ? -7.117 -5.473 -6.814 1.00 91.19 87 PHE A C 1
ATOM 698 O O . PHE A 1 87 ? -7.393 -5.716 -5.636 1.00 91.19 87 PHE A O 1
ATOM 705 N N . ILE A 1 88 ? -7.896 -5.869 -7.821 1.00 91.38 88 ILE A N 1
ATOM 706 C CA . ILE A 1 88 ? -9.098 -6.672 -7.612 1.00 91.38 88 ILE A CA 1
ATOM 707 C C . ILE A 1 88 ? -8.745 -8.019 -6.977 1.00 91.38 88 ILE A C 1
ATOM 709 O O . ILE A 1 88 ? -9.369 -8.401 -5.988 1.00 91.38 88 ILE A O 1
ATOM 713 N N . ARG A 1 89 ? -7.725 -8.726 -7.482 1.00 91.75 89 ARG A N 1
ATOM 714 C CA . ARG A 1 89 ? -7.283 -10.004 -6.893 1.00 91.75 89 ARG A CA 1
ATOM 715 C C . ARG A 1 89 ? -6.861 -9.837 -5.430 1.00 91.75 89 ARG A C 1
ATOM 717 O O . ARG A 1 89 ? -7.266 -10.639 -4.593 1.00 91.75 89 ARG A O 1
ATOM 724 N N . LEU A 1 90 ? -6.106 -8.784 -5.107 1.00 92.25 90 LEU A N 1
ATOM 725 C CA . LEU A 1 90 ? -5.689 -8.495 -3.728 1.00 92.25 90 LEU A CA 1
ATOM 726 C C . LEU A 1 90 ? -6.886 -8.219 -2.810 1.00 92.25 90 LEU A C 1
ATOM 728 O O . LEU A 1 90 ? -6.943 -8.749 -1.699 1.00 92.25 90 LEU A O 1
ATOM 732 N N . ARG A 1 91 ? -7.883 -7.470 -3.294 1.00 90.50 91 ARG A N 1
ATOM 733 C CA . ARG A 1 91 ? -9.135 -7.249 -2.562 1.00 90.50 91 ARG A CA 1
ATOM 734 C C . ARG A 1 91 ? -9.920 -8.546 -2.360 1.00 90.50 91 ARG A C 1
ATOM 736 O O . ARG A 1 91 ? -10.411 -8.779 -1.261 1.00 90.50 91 ARG A O 1
ATOM 743 N N . VAL A 1 92 ? -10.021 -9.400 -3.382 1.00 92.19 92 VAL A N 1
ATOM 744 C CA . VAL A 1 92 ? -10.692 -10.713 -3.292 1.00 92.19 92 VAL A CA 1
ATOM 745 C C . VAL A 1 92 ? -10.003 -11.621 -2.269 1.00 92.19 92 VAL A C 1
ATOM 747 O O . VAL A 1 92 ? -10.675 -12.376 -1.573 1.00 92.19 92 VAL A O 1
ATOM 750 N N . TYR A 1 93 ? -8.683 -11.510 -2.113 1.00 92.56 93 TYR A N 1
ATOM 751 C CA . TYR A 1 93 ? -7.937 -12.199 -1.056 1.00 92.56 93 TYR A CA 1
ATOM 752 C C . TYR A 1 93 ? -8.103 -11.586 0.344 1.00 92.56 93 TYR A C 1
ATOM 754 O O . TYR A 1 93 ? -7.588 -12.141 1.311 1.00 92.56 93 TYR A O 1
ATOM 762 N N . GLY A 1 94 ? -8.846 -10.485 0.479 1.00 91.19 94 GLY A N 1
ATOM 763 C CA . GLY A 1 94 ? -9.178 -9.873 1.764 1.00 91.19 94 GLY A CA 1
ATOM 764 C C . GLY A 1 94 ? -8.192 -8.809 2.248 1.00 91.19 94 GLY A C 1
ATOM 765 O O . GLY A 1 94 ? -8.300 -8.377 3.397 1.00 91.19 94 GLY A O 1
ATOM 766 N N . PHE A 1 95 ? -7.253 -8.364 1.404 1.00 93.25 95 PHE A N 1
ATOM 767 C CA . PHE A 1 95 ? -6.375 -7.245 1.746 1.00 93.25 95 PHE A CA 1
ATOM 768 C C . PHE A 1 95 ? -7.115 -5.910 1.619 1.00 93.25 95 PHE A C 1
ATOM 770 O O . PHE A 1 95 ? -7.831 -5.669 0.644 1.00 93.25 95 PHE A O 1
ATOM 777 N N . ASN A 1 96 ? -6.930 -5.034 2.608 1.00 88.56 96 ASN A N 1
ATOM 778 C CA . ASN A 1 96 ? -7.576 -3.719 2.675 1.00 88.56 96 ASN A CA 1
ATOM 779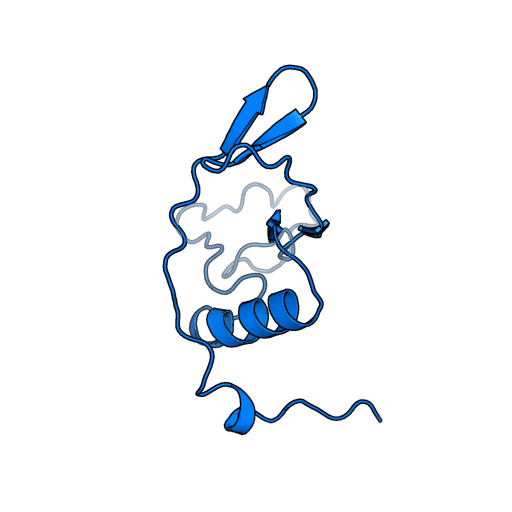 C C . ASN A 1 96 ? -6.591 -2.539 2.660 1.00 88.56 96 ASN A C 1
ATOM 781 O O . ASN A 1 96 ? -7.032 -1.395 2.586 1.00 88.56 96 ASN A O 1
ATOM 785 N N . ILE A 1 97 ? -5.283 -2.804 2.696 1.00 90.88 97 ILE A N 1
ATOM 786 C CA . ILE A 1 97 ? -4.232 -1.793 2.578 1.00 90.88 97 ILE A CA 1
ATOM 787 C C . ILE A 1 97 ? -3.088 -2.328 1.710 1.00 90.88 97 ILE A C 1
ATOM 789 O O . ILE A 1 97 ? -2.811 -3.530 1.699 1.00 90.88 97 ILE A O 1
ATOM 793 N N . LEU A 1 98 ? -2.421 -1.428 0.993 1.00 91.38 98 LEU A N 1
ATOM 794 C CA . LEU A 1 98 ? -1.183 -1.699 0.266 1.00 91.38 98 LEU A CA 1
ATOM 795 C C . LEU A 1 98 ? -0.078 -0.817 0.846 1.00 91.38 98 LEU A C 1
ATOM 797 O O . LEU A 1 98 ? -0.358 0.313 1.250 1.00 91.38 98 LEU A O 1
ATOM 801 N N . ARG A 1 99 ? 1.148 -1.339 0.893 1.00 89.81 99 ARG A N 1
ATOM 802 C CA . ARG A 1 99 ? 2.349 -0.596 1.292 1.00 89.81 99 ARG A CA 1
ATOM 803 C C . ARG A 1 99 ? 3.395 -0.609 0.192 1.00 89.81 99 ARG A C 1
ATOM 805 O O . ARG A 1 99 ? 3.595 -1.698 -0.387 1.00 89.81 99 ARG A O 1
#

Radius of gyration: 18.87 Å; chains: 1; bounding box: 50×38×40 Å

Secondary structure (DSSP, 8-state):
---PPPGGG-TT---------EEEETTEEEETTSPEE---EE--PPPSS-BTS-S-TTSGGG-S-S-GGG-B-TT-SS-GGGHHHHHHHHHHTT--EE-

Sequence (99 aa):
MKKRLKMDNLHGIKKQPVKTSIKINENQFVGENGCTYIFRGVNLAGISIPFGTNNITHIKKNWPPSDLKNVSWINRPFPLDEADEHFIRLRVYGFNILR

Foldseek 3Di:
DPDDPDPVPVVPDPPDPPPWDWDDDPPFTATPVRDTDDADEDEQDFDPAFPPDPPVPVDVVCPPPPCPPPGHNAQPPHHPVCVVVVVVVCVVVPGDDYD